Protein AF-A0A356BUT0-F1 (afdb_monomer_lite)

Radius of gyration: 12.36 Å; chains: 1; bounding box: 34×19×30 Å

Structure (mmCIF, N/CA/C/O backbone):
data_AF-A0A356BUT0-F1
#
_entry.id   AF-A0A356BUT0-F1
#
loop_
_atom_site.group_PDB
_atom_site.id
_atom_site.type_symbol
_atom_site.label_atom_id
_atom_site.label_alt_id
_atom_site.label_comp_id
_atom_site.label_asym_id
_atom_site.label_entity_id
_atom_site.label_seq_id
_atom_site.pdbx_PDB_ins_code
_atom_site.Cartn_x
_atom_site.Cartn_y
_atom_site.Cartn_z
_atom_site.occupancy
_atom_site.B_iso_or_equiv
_atom_site.auth_seq_id
_atom_site.auth_comp_id
_atom_site.auth_asym_id
_atom_site.auth_atom_id
_atom_site.pdbx_PDB_model_num
ATOM 1 N N . MET A 1 1 ? -16.127 -0.348 6.946 1.00 94.94 1 MET A N 1
ATOM 2 C CA . MET A 1 1 ? -16.033 -0.571 5.504 1.00 94.94 1 MET A CA 1
ATOM 3 C C . MET A 1 1 ? -14.712 0.021 5.080 1.00 94.94 1 MET A C 1
ATOM 5 O O . MET A 1 1 ? -14.570 1.243 5.120 1.00 94.94 1 MET A O 1
ATOM 9 N N . ASN A 1 2 ? -13.742 -0.822 4.752 1.00 98.19 2 ASN A N 1
ATOM 10 C CA . ASN A 1 2 ? -12.409 -0.384 4.383 1.00 98.19 2 ASN A CA 1
ATOM 11 C C . ASN A 1 2 ? -12.275 -0.325 2.862 1.00 98.19 2 ASN A C 1
ATOM 13 O O . ASN A 1 2 ? -12.412 -1.346 2.194 1.00 98.19 2 ASN A O 1
ATOM 17 N N . ILE A 1 3 ? -11.981 0.857 2.322 1.00 98.62 3 ILE A N 1
ATOM 18 C CA . ILE A 1 3 ? -11.838 1.076 0.877 1.00 98.62 3 ILE A CA 1
ATOM 19 C C . ILE A 1 3 ? -10.374 1.331 0.542 1.00 98.62 3 ILE A C 1
ATOM 21 O O . ILE A 1 3 ? -9.762 2.275 1.060 1.00 98.62 3 ILE A O 1
ATOM 25 N N . PHE A 1 4 ? -9.811 0.491 -0.321 1.00 98.69 4 PHE A N 1
ATOM 26 C CA . PHE A 1 4 ? -8.432 0.574 -0.774 1.00 98.69 4 PHE A CA 1
ATOM 27 C C . PHE A 1 4 ? -8.345 1.319 -2.105 1.00 98.69 4 PHE A C 1
ATOM 29 O O . PHE A 1 4 ? -8.598 0.794 -3.185 1.00 98.69 4 PHE A O 1
ATOM 36 N N . VAL A 1 5 ? -7.951 2.586 -2.033 1.00 98.56 5 VAL A N 1
ATOM 37 C CA . VAL A 1 5 ? -7.872 3.463 -3.200 1.00 98.56 5 VAL A CA 1
ATOM 38 C C . VAL A 1 5 ? -6.464 3.431 -3.775 1.00 98.56 5 VAL A C 1
ATOM 40 O O . VAL A 1 5 ? -5.498 3.747 -3.079 1.00 98.56 5 VAL A O 1
ATOM 43 N N . LEU A 1 6 ? -6.364 3.128 -5.068 1.00 98.38 6 LEU A N 1
ATOM 44 C CA . LEU A 1 6 ? -5.126 3.148 -5.842 1.00 98.38 6 LEU A CA 1
ATOM 45 C C . LEU A 1 6 ? -5.130 4.294 -6.860 1.00 98.38 6 LEU A C 1
ATOM 47 O O . LEU A 1 6 ? -6.098 4.511 -7.586 1.00 98.38 6 LEU A O 1
ATOM 51 N N . ASN A 1 7 ? -4.004 4.993 -6.966 1.00 98.44 7 ASN A N 1
ATOM 52 C CA . ASN A 1 7 ? -3.693 5.892 -8.071 1.00 98.44 7 ASN A CA 1
ATOM 53 C C . ASN A 1 7 ? -2.423 5.387 -8.763 1.00 98.44 7 ASN A C 1
ATOM 55 O O . ASN A 1 7 ? -1.316 5.542 -8.242 1.00 98.44 7 ASN A O 1
ATOM 59 N N . CYS A 1 8 ? -2.597 4.750 -9.920 1.00 97.69 8 CYS A N 1
ATOM 60 C CA . CYS A 1 8 ? -1.513 4.145 -10.687 1.00 97.69 8 CYS A CA 1
ATOM 61 C C . CYS A 1 8 ? -1.041 5.104 -11.787 1.00 97.69 8 CYS A C 1
ATOM 63 O O . CYS A 1 8 ? -1.780 5.399 -12.725 1.00 97.69 8 CYS A O 1
ATOM 65 N N . GLY A 1 9 ? 0.198 5.581 -11.673 1.00 97.62 9 GLY A N 1
ATOM 66 C CA . GLY A 1 9 ? 0.922 6.270 -12.741 1.00 97.62 9 GLY A CA 1
ATOM 67 C C . GLY A 1 9 ? 1.805 5.309 -13.543 1.00 97.62 9 GLY A C 1
ATOM 68 O O . GLY A 1 9 ? 1.888 4.120 -13.241 1.00 97.62 9 GLY A O 1
ATOM 69 N N . SER A 1 10 ? 2.527 5.825 -14.541 1.00 96.94 10 SER A N 1
ATOM 70 C CA . SER A 1 10 ? 3.395 5.004 -15.406 1.00 96.94 10 SER A CA 1
ATOM 71 C C . SER A 1 10 ? 4.547 4.320 -14.661 1.00 96.94 10 SER A C 1
ATOM 73 O O . SER A 1 10 ? 4.917 3.209 -15.012 1.00 96.94 10 SER A O 1
ATOM 75 N N . SER A 1 11 ? 5.096 4.957 -13.625 1.00 97.56 11 SER A N 1
ATOM 76 C CA . SER A 1 11 ? 6.226 4.442 -12.830 1.00 97.56 11 SER A CA 1
ATOM 77 C C . SER A 1 11 ? 6.009 4.572 -11.319 1.00 97.56 11 SER A C 1
ATOM 79 O O . SER A 1 11 ? 6.959 4.558 -10.529 1.00 97.56 11 SER A O 1
ATOM 81 N N . SER A 1 12 ? 4.755 4.746 -10.898 1.00 98.44 12 SER A N 1
ATOM 82 C CA . SER A 1 12 ? 4.405 4.861 -9.484 1.00 98.44 12 SER A CA 1
ATOM 83 C C . SER A 1 12 ? 3.001 4.357 -9.190 1.00 98.44 12 SER A C 1
ATOM 85 O O . SER A 1 12 ? 2.130 4.367 -10.056 1.00 98.44 12 SER A O 1
ATOM 87 N N . VAL A 1 13 ? 2.780 3.963 -7.942 1.00 98.69 13 VAL A N 1
ATOM 88 C CA . VAL A 1 13 ? 1.458 3.684 -7.378 1.00 98.69 13 VAL A CA 1
ATOM 89 C C . VAL A 1 13 ? 1.362 4.446 -6.070 1.00 98.69 13 VAL A C 1
ATOM 91 O O . VAL A 1 13 ? 2.214 4.281 -5.205 1.00 98.69 13 VAL A O 1
ATOM 94 N N . LYS A 1 14 ? 0.345 5.286 -5.902 1.00 98.75 14 LYS A N 1
ATOM 95 C CA . LYS A 1 14 ? -0.025 5.850 -4.597 1.00 98.75 14 LYS A CA 1
ATOM 96 C C . LYS A 1 14 ? -1.245 5.108 -4.091 1.00 98.75 14 LYS A C 1
ATOM 98 O O . LYS A 1 14 ? -2.118 4.772 -4.888 1.00 98.75 14 LYS A O 1
ATOM 103 N N . TYR A 1 15 ? -1.320 4.889 -2.788 1.00 98.75 15 TYR A N 1
ATOM 104 C CA . TYR A 1 15 ? -2.449 4.193 -2.199 1.00 98.75 15 TYR A CA 1
ATOM 105 C C . TYR A 1 15 ? -2.865 4.769 -0.857 1.00 98.75 15 TYR A C 1
ATOM 107 O O . TYR A 1 15 ? -2.052 5.354 -0.133 1.00 98.75 15 TYR A O 1
ATOM 115 N N . LYS A 1 16 ? -4.139 4.566 -0.530 1.00 98.81 16 LYS A N 1
ATOM 116 C CA . LYS A 1 16 ? -4.723 4.842 0.781 1.00 98.81 16 LYS A CA 1
ATOM 117 C C . LYS A 1 16 ? -5.721 3.757 1.146 1.00 98.81 16 LYS A C 1
ATOM 119 O O . LYS A 1 16 ? -6.443 3.283 0.276 1.00 98.81 16 LYS A O 1
ATOM 124 N N . LEU A 1 17 ? -5.777 3.407 2.425 1.00 98.81 17 LEU A N 1
ATOM 125 C CA . LEU A 1 17 ? -6.863 2.616 2.994 1.00 98.81 17 LEU A CA 1
ATOM 126 C C . LEU A 1 17 ? -7.728 3.538 3.853 1.00 98.81 17 LEU A C 1
ATOM 128 O O . LEU A 1 17 ? -7.222 4.146 4.799 1.00 98.81 17 LEU A O 1
ATOM 132 N N . TYR A 1 18 ? -9.007 3.650 3.513 1.00 98.69 18 TYR A N 1
ATOM 133 C CA . TYR A 1 18 ? -9.982 4.471 4.229 1.00 98.69 18 TYR A CA 1
ATOM 134 C C . TYR A 1 18 ? -10.913 3.608 5.069 1.00 98.69 18 TYR A C 1
ATOM 136 O O . TYR A 1 18 ? -11.435 2.635 4.542 1.00 98.69 18 TYR A O 1
ATOM 144 N N . ALA A 1 19 ? -11.191 4.007 6.310 1.00 98.31 19 ALA A N 1
ATOM 145 C CA . ALA A 1 19 ? -12.376 3.574 7.046 1.00 98.31 19 ALA A CA 1
ATOM 146 C C . ALA A 1 19 ? -13.534 4.515 6.694 1.00 98.31 19 ALA A C 1
ATOM 148 O O . ALA A 1 19 ? -13.525 5.694 7.050 1.00 98.31 19 ALA A O 1
ATOM 149 N N . MET A 1 20 ? -14.521 4.019 5.954 1.00 97.56 20 MET A N 1
ATOM 150 C CA . MET A 1 20 ? -15.597 4.858 5.416 1.00 97.56 20 MET A CA 1
ATOM 151 C C . MET A 1 20 ? -16.697 5.192 6.422 1.00 97.56 20 MET A C 1
ATOM 153 O O . MET A 1 20 ? -17.524 6.050 6.138 1.00 97.56 20 MET A O 1
ATOM 157 N N . GLU A 1 21 ? -16.701 4.581 7.607 1.00 95.69 21 GLU A N 1
ATOM 158 C CA . GLU A 1 21 ? -17.589 4.966 8.709 1.00 95.69 21 GLU A CA 1
ATOM 159 C C . GLU A 1 21 ? -17.438 6.445 9.091 1.00 95.69 21 GLU A C 1
ATOM 161 O O . GLU A 1 21 ? -18.404 7.079 9.512 1.00 95.69 21 GLU A O 1
ATOM 166 N N . ASN A 1 22 ? -16.223 6.983 8.967 1.00 96.25 22 ASN A N 1
ATOM 167 C CA . ASN A 1 22 ? -15.865 8.347 9.352 1.00 96.25 22 ASN A CA 1
ATOM 168 C C . ASN A 1 22 ? -14.877 9.016 8.376 1.00 96.25 22 ASN A C 1
ATOM 170 O O . ASN A 1 22 ? -14.267 10.025 8.723 1.00 96.25 22 ASN A O 1
ATOM 174 N N . GLU A 1 23 ? -14.697 8.439 7.185 1.00 96.56 23 GLU A N 1
ATOM 175 C CA . GLU A 1 23 ? -13.769 8.897 6.137 1.00 96.56 23 GLU A CA 1
ATOM 176 C C . GLU A 1 23 ? -12.300 9.019 6.597 1.00 96.56 23 GLU A C 1
ATOM 178 O O . GLU A 1 23 ? -11.497 9.763 6.023 1.00 96.56 23 GLU A O 1
ATOM 183 N N . GLN A 1 24 ? -11.909 8.269 7.631 1.00 97.94 24 GLN A N 1
ATOM 184 C CA . GLN A 1 24 ? -10.558 8.309 8.175 1.00 97.94 24 GLN A CA 1
ATOM 185 C C . GLN A 1 24 ? -9.572 7.548 7.285 1.00 97.94 24 GLN A C 1
ATOM 187 O O . GLN A 1 24 ? -9.802 6.403 6.904 1.00 97.94 24 GLN A O 1
ATOM 192 N N . VAL A 1 25 ? -8.406 8.144 7.027 1.00 98.38 25 VAL A N 1
ATOM 193 C CA . VAL A 1 25 ? -7.269 7.434 6.421 1.00 98.38 25 VAL A CA 1
ATOM 194 C C . VAL A 1 25 ? -6.605 6.568 7.489 1.00 98.38 25 VAL A C 1
ATOM 196 O O . VAL A 1 25 ? -6.016 7.110 8.424 1.00 98.38 25 VAL A O 1
ATOM 199 N N . LEU A 1 26 ? -6.682 5.244 7.336 1.00 98.50 26 LEU A N 1
ATOM 200 C CA . LEU A 1 26 ? -6.023 4.263 8.207 1.00 98.50 26 LEU A CA 1
ATOM 201 C C . LEU A 1 26 ? -4.542 4.104 7.858 1.00 98.50 26 LEU A C 1
ATOM 203 O O . LEU A 1 26 ? -3.690 3.989 8.735 1.00 98.50 26 LEU A O 1
ATOM 207 N N . ALA A 1 27 ? -4.231 4.106 6.566 1.00 98.69 27 ALA A N 1
ATOM 208 C CA . ALA A 1 27 ? -2.866 4.073 6.070 1.00 98.69 27 ALA A CA 1
ATOM 209 C C . ALA A 1 27 ? -2.764 4.757 4.712 1.00 98.69 27 ALA A C 1
ATOM 211 O O . ALA A 1 27 ? -3.708 4.754 3.920 1.00 98.69 27 ALA A O 1
ATOM 212 N N . GLU A 1 28 ? -1.586 5.291 4.420 1.00 98.75 28 GLU A N 1
ATOM 213 C CA . GLU A 1 28 ? -1.223 5.778 3.099 1.00 98.75 28 GLU A CA 1
ATOM 214 C C . GLU A 1 28 ? 0.192 5.354 2.726 1.00 98.75 28 GLU A C 1
ATOM 216 O O . GLU A 1 28 ? 1.072 5.171 3.571 1.00 98.75 28 GLU A O 1
ATOM 221 N N . GLY A 1 29 ? 0.430 5.214 1.432 1.00 98.69 29 GLY A N 1
ATOM 222 C CA . GLY A 1 29 ? 1.749 4.889 0.939 1.00 98.69 29 GLY A CA 1
ATOM 223 C C . GLY A 1 29 ? 1.915 5.177 -0.536 1.00 98.69 29 GLY A C 1
ATOM 224 O O . GLY A 1 29 ? 1.005 5.626 -1.238 1.00 98.69 29 GLY A O 1
ATOM 225 N N . ARG A 1 30 ? 3.141 4.964 -0.996 1.00 98.69 30 ARG A N 1
ATOM 226 C CA . ARG A 1 30 ? 3.500 5.082 -2.402 1.00 98.69 30 ARG A CA 1
ATOM 227 C C . ARG A 1 30 ? 4.631 4.130 -2.747 1.00 98.69 30 ARG A C 1
ATOM 229 O O . ARG A 1 30 ? 5.517 3.901 -1.927 1.00 98.69 30 ARG A O 1
ATOM 236 N N . VAL A 1 31 ? 4.613 3.656 -3.978 1.00 98.75 31 VAL A N 1
ATOM 237 C CA . VAL A 1 31 ? 5.719 2.983 -4.642 1.00 98.75 31 VAL A CA 1
ATOM 238 C C . VAL A 1 31 ? 6.178 3.887 -5.774 1.00 98.75 31 VAL A C 1
ATOM 240 O O . VAL A 1 31 ? 5.366 4.321 -6.590 1.00 98.75 31 VAL A O 1
ATOM 243 N N . GLU A 1 32 ? 7.463 4.208 -5.806 1.00 98.69 32 GLU A N 1
ATOM 244 C CA . GLU A 1 32 ? 8.088 5.089 -6.792 1.00 98.69 32 GLU A CA 1
ATOM 245 C C . GLU A 1 32 ? 9.188 4.330 -7.539 1.00 98.69 32 GLU A C 1
ATOM 247 O O . GLU A 1 32 ? 9.834 3.452 -6.968 1.00 98.69 32 GLU A O 1
ATOM 252 N N . ARG A 1 33 ? 9.431 4.708 -8.802 1.00 98.31 33 ARG A N 1
ATOM 253 C CA . ARG A 1 33 ? 10.431 4.083 -9.690 1.00 98.31 33 ARG A CA 1
ATOM 254 C C . ARG A 1 33 ? 10.140 2.605 -9.991 1.00 98.31 33 ARG A C 1
ATOM 256 O O . ARG A 1 33 ? 11.058 1.798 -10.079 1.00 98.31 33 ARG A O 1
ATOM 263 N N . ILE A 1 34 ? 8.865 2.265 -10.182 1.00 98.56 34 ILE A N 1
ATOM 264 C CA . ILE A 1 34 ? 8.467 0.948 -10.706 1.00 98.56 34 ILE A CA 1
ATOM 265 C C . ILE A 1 34 ? 9.122 0.747 -12.083 1.00 98.56 34 ILE A C 1
ATOM 267 O O . ILE A 1 34 ? 9.184 1.688 -12.879 1.00 98.56 34 ILE A O 1
ATOM 271 N N . GLY A 1 35 ? 9.631 -0.457 -12.335 1.00 98.19 35 GLY A N 1
ATOM 272 C CA . GLY A 1 35 ? 10.459 -0.796 -13.495 1.00 98.19 35 GLY A CA 1
ATOM 273 C C . GLY A 1 35 ? 11.966 -0.669 -13.243 1.00 98.19 35 GLY A C 1
ATOM 274 O O . GLY A 1 35 ? 12.742 -0.742 -14.192 1.00 98.19 35 GLY A O 1
ATOM 275 N N . GLN A 1 36 ? 12.397 -0.436 -11.995 1.00 98.19 36 GLN A N 1
ATOM 276 C CA . GLN A 1 36 ? 13.807 -0.242 -11.632 1.00 98.19 36 GLN A CA 1
ATOM 277 C C . GLN A 1 36 ? 14.229 -1.140 -10.458 1.00 98.19 36 GLN A C 1
ATOM 279 O O . GLN A 1 36 ? 13.422 -1.524 -9.611 1.00 98.19 36 GLN A O 1
ATOM 284 N N . GLU A 1 37 ? 15.533 -1.416 -10.377 1.00 97.88 37 GLU A N 1
ATOM 285 C CA . GLU A 1 37 ? 16.173 -2.189 -9.295 1.00 97.88 37 GLU A CA 1
ATOM 286 C C . GLU A 1 37 ? 16.157 -1.467 -7.935 1.00 97.88 37 GLU A C 1
ATOM 288 O O . GLU A 1 37 ? 16.361 -2.066 -6.883 1.00 97.88 37 GLU A O 1
ATOM 293 N N . ASN A 1 38 ? 15.933 -0.153 -7.945 1.00 98.06 38 ASN A N 1
ATOM 294 C CA . ASN A 1 38 ? 15.963 0.709 -6.768 1.00 98.06 38 ASN A CA 1
ATOM 295 C C . ASN A 1 38 ? 14.626 1.430 -6.548 1.00 98.06 38 ASN A C 1
ATOM 297 O O . ASN A 1 38 ? 14.607 2.612 -6.179 1.00 98.06 38 ASN A O 1
ATOM 301 N N . ALA A 1 39 ? 13.519 0.727 -6.789 1.00 98.56 39 ALA A N 1
ATOM 302 C CA . ALA A 1 39 ? 12.198 1.223 -6.452 1.00 98.56 39 ALA A CA 1
ATOM 303 C C . ALA A 1 39 ? 12.091 1.505 -4.951 1.00 98.56 39 ALA A C 1
ATOM 305 O O . ALA A 1 39 ? 12.704 0.828 -4.122 1.00 98.56 39 ALA A O 1
ATOM 306 N N . ILE A 1 40 ? 11.329 2.538 -4.604 1.00 98.69 40 ILE A N 1
ATOM 307 C CA . ILE A 1 40 ? 11.182 3.004 -3.226 1.00 98.69 40 ILE A CA 1
ATOM 308 C C . ILE A 1 40 ? 9.732 2.813 -2.824 1.00 98.69 40 ILE A C 1
ATOM 310 O O . ILE A 1 40 ? 8.837 3.387 -3.444 1.00 98.69 40 ILE A O 1
ATOM 314 N N . ILE A 1 41 ? 9.501 2.041 -1.768 1.00 98.56 41 ILE A N 1
ATOM 315 C CA . ILE A 1 41 ? 8.195 1.932 -1.128 1.00 98.56 41 ILE A CA 1
ATOM 316 C C . ILE A 1 41 ? 8.206 2.705 0.182 1.00 98.56 41 ILE A C 1
ATOM 318 O O . ILE A 1 41 ? 9.066 2.513 1.038 1.00 98.56 41 ILE A O 1
ATOM 322 N N . THR A 1 42 ? 7.237 3.598 0.329 1.00 98.75 42 THR A N 1
ATOM 323 C CA . THR A 1 42 ? 7.002 4.388 1.534 1.00 98.75 42 THR A CA 1
ATOM 324 C C . THR A 1 42 ? 5.614 4.073 2.068 1.00 98.75 42 THR A C 1
ATOM 326 O O . THR A 1 42 ? 4.656 4.054 1.294 1.00 98.75 42 THR A O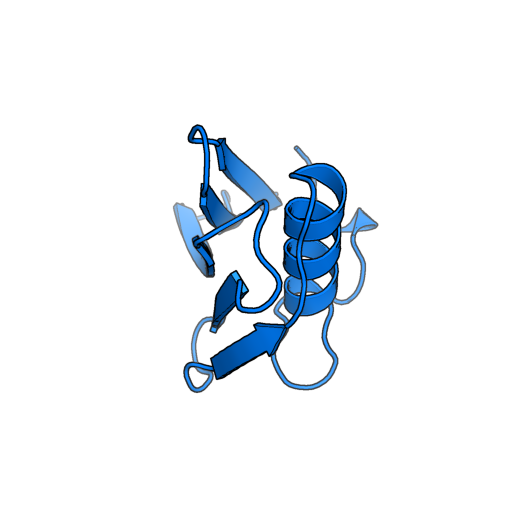 1
ATOM 329 N N . HIS A 1 43 ? 5.490 3.876 3.377 1.00 98.69 43 HIS A N 1
ATOM 330 C CA . HIS A 1 43 ? 4.224 3.539 4.026 1.00 98.69 43 HIS A CA 1
ATOM 331 C C . HIS A 1 43 ? 4.095 4.219 5.386 1.00 98.69 43 HIS A C 1
ATOM 333 O O . HIS A 1 43 ? 5.074 4.356 6.122 1.00 98.69 43 HIS A O 1
ATOM 339 N N . GLN A 1 44 ? 2.876 4.644 5.698 1.00 98.62 44 GLN A N 1
ATOM 340 C CA . GLN A 1 44 ? 2.516 5.325 6.927 1.00 98.62 44 GLN A CA 1
ATOM 341 C C . GLN A 1 44 ? 1.129 4.863 7.375 1.00 98.62 44 GLN A C 1
ATOM 343 O O . GLN A 1 44 ? 0.131 5.163 6.724 1.00 98.62 44 GLN A O 1
ATOM 348 N N . SER A 1 45 ? 1.073 4.198 8.522 1.00 98.44 45 SER A N 1
ATOM 349 C CA . SER A 1 45 ? -0.174 3.851 9.210 1.00 98.44 45 SER A CA 1
ATOM 350 C C . SER A 1 45 ? -0.519 4.894 10.269 1.00 98.44 45 SER A C 1
ATOM 352 O O . SER A 1 45 ? 0.385 5.498 10.854 1.00 98.44 45 SER A O 1
ATOM 354 N N . THR A 1 46 ? -1.803 5.120 10.553 1.00 96.19 46 THR A N 1
ATOM 355 C CA . THR A 1 46 ? -2.228 6.060 11.601 1.00 96.19 46 THR A CA 1
ATOM 356 C C . THR A 1 46 ? -1.603 5.686 12.945 1.00 96.19 46 THR A C 1
ATOM 358 O O . THR A 1 46 ? -1.703 4.547 13.393 1.00 96.19 46 THR A O 1
ATOM 361 N N . GLY A 1 47 ? -0.958 6.654 13.601 1.00 95.62 47 GLY A N 1
ATOM 362 C CA . GLY A 1 47 ? -0.359 6.464 14.926 1.00 95.62 47 GLY A CA 1
ATOM 363 C C . GLY A 1 47 ? 0.932 5.636 14.953 1.00 95.62 47 GLY A C 1
ATOM 364 O O . GLY A 1 47 ? 1.397 5.297 16.037 1.00 95.62 47 GLY A O 1
ATOM 365 N N . LYS A 1 48 ? 1.514 5.307 13.793 1.00 96.56 48 LYS A N 1
ATOM 366 C CA . LYS A 1 48 ? 2.811 4.618 13.683 1.00 96.56 48 LYS A CA 1
ATOM 367 C C . LYS A 1 48 ? 3.863 5.535 13.065 1.00 96.56 48 LYS A C 1
ATOM 369 O O . LYS A 1 48 ? 3.535 6.600 12.560 1.00 96.56 48 LYS A O 1
ATOM 374 N N . GLU A 1 49 ? 5.124 5.127 13.090 1.00 96.44 49 GLU A N 1
ATOM 375 C CA . GLU A 1 49 ? 6.188 5.843 12.382 1.00 96.44 49 GLU A CA 1
ATOM 376 C C . GLU A 1 49 ? 6.181 5.540 10.882 1.00 96.44 49 GLU A C 1
ATOM 378 O O . GLU A 1 49 ? 5.768 4.461 10.441 1.00 96.44 49 GLU A O 1
ATOM 383 N N . LYS A 1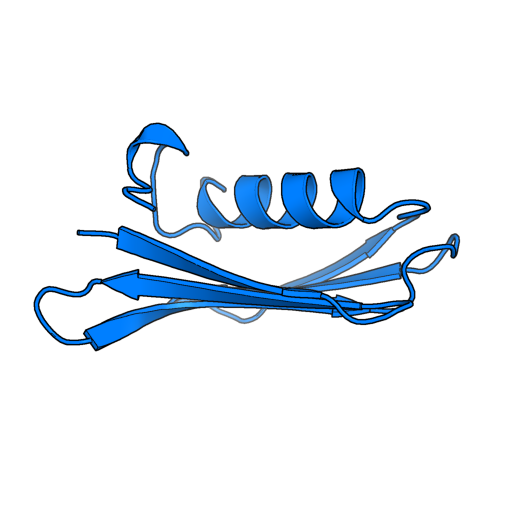 50 ? 6.682 6.498 10.101 1.00 98.12 50 LYS A N 1
ATOM 384 C CA . LYS A 1 50 ? 6.841 6.346 8.656 1.00 98.12 50 LYS A CA 1
ATOM 385 C C . LYS A 1 50 ? 7.958 5.363 8.356 1.00 98.12 50 LYS A C 1
ATOM 387 O O . LYS A 1 50 ? 9.062 5.502 8.877 1.00 98.12 50 LYS A O 1
ATOM 392 N N . ILE A 1 51 ? 7.720 4.449 7.423 1.00 98.12 51 ILE A N 1
ATOM 393 C CA . ILE A 1 51 ? 8.759 3.543 6.929 1.00 98.12 51 ILE A CA 1
ATOM 394 C C . ILE A 1 51 ? 9.051 3.775 5.450 1.00 98.12 51 ILE A C 1
ATOM 396 O O . ILE A 1 51 ? 8.178 4.173 4.675 1.00 98.12 51 ILE A O 1
ATOM 400 N N . SER A 1 52 ? 10.295 3.497 5.065 1.00 98.06 52 SER A N 1
ATOM 401 C CA . SER A 1 52 ? 10.758 3.517 3.681 1.00 98.06 52 SER A CA 1
ATOM 402 C C . SER A 1 52 ? 11.685 2.333 3.438 1.00 98.06 52 SER A C 1
ATOM 404 O O . SER A 1 52 ? 12.577 2.072 4.245 1.00 98.06 52 SER A O 1
ATOM 406 N N . LYS A 1 53 ? 11.494 1.629 2.323 1.00 97.12 53 LYS A N 1
ATOM 407 C CA . LYS A 1 53 ? 12.355 0.525 1.880 1.00 97.12 53 LYS A CA 1
ATOM 408 C C . LYS A 1 53 ? 12.716 0.723 0.411 1.00 97.12 53 LYS A C 1
ATOM 410 O O . LYS A 1 53 ? 11.899 1.224 -0.360 1.00 97.12 53 LYS A O 1
ATOM 415 N N . THR A 1 54 ? 13.922 0.312 0.040 1.00 98.44 54 THR A N 1
ATOM 416 C CA . THR A 1 54 ? 14.386 0.298 -1.352 1.00 98.44 54 THR A CA 1
ATOM 417 C C . THR A 1 54 ? 14.572 -1.146 -1.785 1.00 98.44 54 THR A C 1
ATOM 419 O O . THR A 1 54 ? 15.257 -1.898 -1.092 1.00 98.44 54 THR A O 1
ATOM 422 N N . MET A 1 55 ? 13.965 -1.535 -2.903 1.00 97.94 55 MET A N 1
ATOM 423 C CA . MET A 1 55 ? 14.057 -2.890 -3.450 1.00 97.94 55 MET A CA 1
ATOM 424 C C . MET A 1 55 ? 13.734 -2.908 -4.952 1.00 97.94 55 MET A C 1
ATOM 426 O O . MET A 1 55 ? 13.115 -1.963 -5.446 1.00 97.94 55 MET A O 1
ATOM 430 N N . PRO A 1 56 ? 14.085 -3.981 -5.679 1.00 98.25 56 PRO A N 1
ATOM 431 C CA . PRO A 1 56 ? 13.640 -4.159 -7.054 1.00 98.25 56 PRO A CA 1
ATOM 432 C C . PRO A 1 56 ? 12.119 -4.319 -7.124 1.00 98.25 56 PRO A C 1
ATOM 434 O O . PRO A 1 56 ? 11.552 -5.215 -6.497 1.00 98.25 56 PRO A O 1
ATOM 437 N N . ILE A 1 57 ? 11.454 -3.463 -7.901 1.00 98.31 57 ILE A N 1
ATOM 438 C CA . ILE A 1 57 ? 10.030 -3.596 -8.236 1.00 98.31 57 ILE A CA 1
ATOM 439 C C . ILE A 1 57 ? 9.903 -3.310 -9.724 1.00 98.31 57 ILE A C 1
ATOM 441 O O . ILE A 1 57 ? 9.896 -2.155 -10.145 1.00 98.31 57 ILE A O 1
ATOM 445 N N . LEU A 1 58 ? 9.833 -4.372 -10.522 1.00 97.81 58 LEU A N 1
ATOM 446 C CA . LEU A 1 58 ? 9.871 -4.271 -11.981 1.00 97.81 58 LEU A CA 1
ATOM 447 C C . LEU A 1 58 ? 8.484 -4.067 -12.608 1.00 97.81 58 LEU A C 1
ATOM 449 O O . LEU A 1 58 ? 8.397 -3.568 -13.719 1.00 97.81 58 LEU A O 1
ATOM 453 N N . GLU A 1 59 ? 7.408 -4.380 -11.880 1.00 98.31 59 GLU A N 1
ATOM 454 C CA . GLU A 1 59 ? 6.035 -4.380 -12.399 1.00 98.31 59 GLU A CA 1
ATOM 455 C C . GLU A 1 59 ? 5.033 -3.863 -11.349 1.00 98.31 59 GLU A C 1
ATOM 457 O O . GLU A 1 59 ? 5.234 -4.017 -10.138 1.00 98.31 59 GLU A O 1
ATOM 462 N N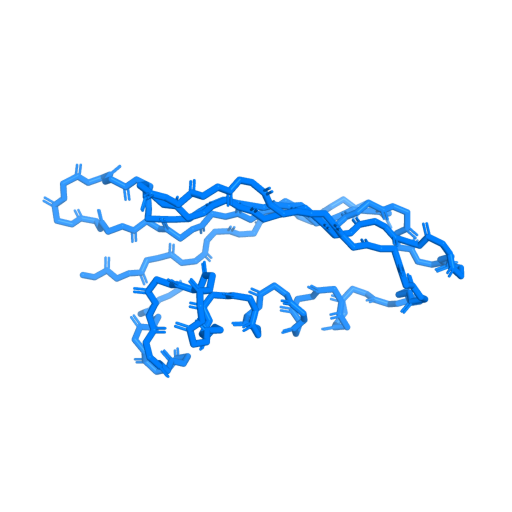 . HIS A 1 60 ? 3.909 -3.286 -11.794 1.00 98.50 60 HIS A N 1
ATOM 463 C CA . HIS A 1 60 ? 2.873 -2.739 -10.899 1.00 98.50 60 HIS A CA 1
ATOM 464 C C . HIS A 1 60 ? 2.193 -3.792 -10.028 1.00 98.50 60 HIS A C 1
ATOM 466 O O . HIS A 1 60 ? 1.772 -3.480 -8.918 1.00 98.50 60 HIS A O 1
ATOM 472 N N . THR A 1 61 ? 2.092 -5.035 -10.494 1.00 98.25 61 THR A N 1
ATOM 473 C CA . THR A 1 61 ? 1.524 -6.139 -9.704 1.00 98.25 61 THR A CA 1
ATOM 474 C C . THR A 1 61 ? 2.335 -6.386 -8.435 1.00 98.25 61 THR A C 1
ATOM 476 O O . THR A 1 61 ? 1.759 -6.528 -7.359 1.00 98.25 61 THR A O 1
ATOM 479 N N . VAL A 1 62 ? 3.668 -6.332 -8.533 1.00 98.25 62 VAL A N 1
ATOM 480 C CA . VAL A 1 62 ? 4.575 -6.423 -7.381 1.00 98.25 62 VAL A CA 1
ATOM 481 C C . VAL A 1 62 ? 4.412 -5.201 -6.476 1.00 98.25 62 VAL A C 1
ATOM 483 O O . VAL A 1 62 ? 4.308 -5.349 -5.263 1.00 98.25 62 VAL A O 1
ATOM 486 N N . ALA A 1 63 ? 4.297 -3.996 -7.046 1.00 98.44 63 ALA A N 1
ATOM 487 C CA . ALA A 1 63 ? 4.055 -2.776 -6.269 1.00 98.44 63 ALA A CA 1
ATOM 488 C C . ALA A 1 63 ? 2.757 -2.847 -5.438 1.00 98.44 63 ALA A C 1
ATOM 490 O O . ALA A 1 63 ? 2.734 -2.444 -4.271 1.00 98.44 63 ALA A O 1
ATOM 491 N N . ILE A 1 64 ? 1.676 -3.369 -6.025 1.00 98.38 64 ILE A N 1
ATOM 492 C CA . ILE A 1 64 ? 0.382 -3.542 -5.351 1.00 98.38 64 ILE A CA 1
ATOM 493 C C . ILE A 1 64 ? 0.482 -4.633 -4.281 1.00 98.38 64 ILE A C 1
ATOM 495 O O . ILE A 1 64 ? 0.021 -4.416 -3.161 1.00 98.38 64 ILE A O 1
ATOM 499 N N . GLN A 1 65 ? 1.136 -5.760 -4.577 1.00 98.38 65 GLN A N 1
ATOM 500 C CA . GLN A 1 65 ? 1.350 -6.827 -3.598 1.00 98.38 65 GLN A CA 1
ATOM 501 C C . GLN A 1 65 ? 2.126 -6.328 -2.373 1.00 98.38 65 GLN A C 1
ATOM 503 O O . GLN A 1 65 ? 1.707 -6.574 -1.245 1.00 98.38 65 GLN A O 1
ATOM 508 N N . GLU A 1 66 ? 3.205 -5.568 -2.572 1.00 98.19 66 GLU A N 1
ATOM 509 C CA . GLU A 1 66 ? 3.967 -4.975 -1.466 1.00 98.19 66 GLU A CA 1
ATOM 510 C C . GLU A 1 66 ? 3.146 -3.952 -0.672 1.00 98.19 66 GLU A C 1
ATOM 512 O O . GLU A 1 66 ? 3.253 -3.874 0.552 1.00 98.19 66 GLU A O 1
ATOM 517 N N . SER A 1 67 ? 2.265 -3.205 -1.341 1.00 98.31 67 SER A N 1
ATOM 518 C CA . SER A 1 67 ? 1.341 -2.287 -0.667 1.00 98.31 67 SER A CA 1
ATOM 519 C C . SER A 1 67 ? 0.369 -3.040 0.252 1.00 98.31 67 SER A C 1
ATOM 521 O O . SER A 1 67 ? 0.194 -2.647 1.405 1.00 98.31 67 SER A O 1
ATOM 523 N N . LEU A 1 68 ? -0.206 -4.155 -0.215 1.00 98.50 68 LEU A N 1
ATOM 524 C CA . LEU A 1 68 ? -1.076 -5.026 0.587 1.00 98.50 68 LEU A CA 1
ATOM 525 C C . LEU A 1 68 ? -0.314 -5.685 1.745 1.00 98.50 68 LEU A C 1
ATOM 527 O O . LEU A 1 68 ? -0.800 -5.682 2.875 1.00 98.50 68 LEU A O 1
ATOM 531 N N . ASN A 1 69 ? 0.906 -6.171 1.495 1.00 98.25 69 ASN A N 1
ATOM 532 C CA . ASN A 1 69 ? 1.765 -6.760 2.525 1.00 98.25 69 ASN A CA 1
ATOM 533 C C . ASN A 1 69 ? 2.040 -5.767 3.662 1.00 98.25 69 ASN A C 1
ATOM 535 O O . ASN A 1 69 ? 2.029 -6.146 4.834 1.00 98.25 69 ASN A O 1
ATOM 539 N N . LEU A 1 70 ? 2.272 -4.491 3.329 1.00 98.31 70 LEU A N 1
ATOM 540 C CA . LEU A 1 70 ? 2.475 -3.438 4.322 1.00 98.31 70 LEU A CA 1
ATOM 541 C C . LEU A 1 70 ? 1.204 -3.128 5.109 1.00 98.31 70 LEU A C 1
ATOM 543 O O . LEU A 1 70 ? 1.291 -2.977 6.325 1.00 98.31 70 LEU A O 1
ATOM 547 N N . LEU A 1 71 ? 0.033 -3.119 4.463 1.00 98.50 71 LEU A N 1
ATOM 548 C CA . LEU A 1 71 ? -1.252 -2.960 5.153 1.00 98.50 71 LEU A CA 1
ATOM 549 C C . LEU A 1 71 ? -1.517 -4.071 6.177 1.00 98.50 71 LEU A C 1
ATOM 551 O O . LEU A 1 71 ? -2.119 -3.786 7.213 1.00 98.50 71 LEU A O 1
ATOM 555 N N . THR A 1 72 ? -1.034 -5.294 5.928 1.00 98.38 72 THR A N 1
ATOM 556 C CA . THR A 1 72 ? -1.177 -6.452 6.830 1.00 98.38 72 THR A CA 1
ATOM 557 C C . THR A 1 72 ? 0.046 -6.732 7.709 1.00 98.38 72 THR A C 1
ATOM 559 O O . THR A 1 72 ? 0.089 -7.739 8.415 1.00 98.38 72 THR A O 1
ATOM 562 N N . HIS A 1 73 ? 1.085 -5.893 7.659 1.00 98.06 73 HIS A N 1
ATOM 563 C CA . HIS A 1 73 ? 2.334 -6.156 8.374 1.00 98.06 73 HIS A CA 1
ATOM 564 C C . HIS A 1 73 ? 2.113 -6.143 9.891 1.00 98.06 73 HIS A C 1
ATOM 566 O O . HIS A 1 73 ? 1.528 -5.199 10.417 1.00 98.06 73 HIS A O 1
ATOM 572 N N . ALA A 1 74 ? 2.665 -7.122 10.615 1.00 96.88 74 ALA A N 1
ATOM 573 C CA . ALA A 1 74 ? 2.465 -7.253 12.063 1.00 96.88 74 ALA A CA 1
ATOM 574 C C . ALA A 1 74 ? 2.801 -5.963 12.840 1.00 96.88 74 ALA A C 1
ATOM 576 O O . ALA A 1 74 ? 2.051 -5.536 13.713 1.00 96.88 74 ALA A O 1
ATOM 577 N N . GLU A 1 75 ? 3.910 -5.310 12.481 1.00 96.31 75 GLU A N 1
ATOM 578 C CA . GLU A 1 75 ? 4.354 -4.080 13.150 1.00 96.31 75 GLU A CA 1
ATOM 579 C C . GLU A 1 75 ? 3.820 -2.793 12.509 1.00 96.31 75 GLU A C 1
ATOM 581 O O . GLU A 1 75 ? 3.449 -1.863 13.220 1.00 96.31 75 GLU A O 1
ATOM 586 N N . HIS A 1 76 ? 3.728 -2.722 11.179 1.00 96.88 76 HIS A N 1
ATOM 587 C CA . HIS A 1 76 ? 3.492 -1.468 10.455 1.00 96.88 76 HIS A CA 1
ATOM 588 C C . HIS A 1 76 ? 2.103 -1.371 9.829 1.00 96.88 76 HIS A C 1
ATOM 590 O O . HIS A 1 76 ? 1.692 -0.268 9.492 1.00 96.88 76 HIS A O 1
ATOM 596 N N . GLY A 1 77 ? 1.374 -2.481 9.729 1.00 97.12 77 GLY A N 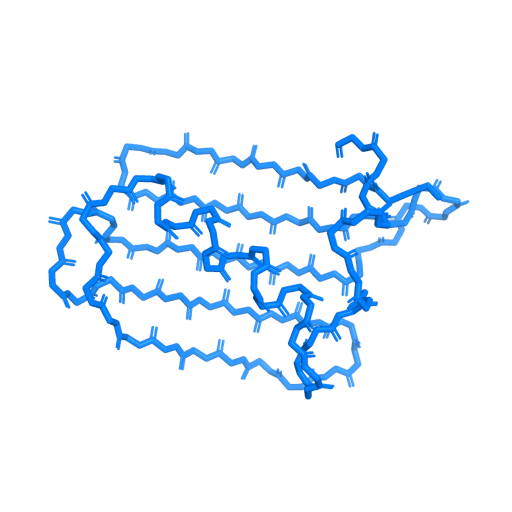1
ATOM 597 C CA . GLY A 1 77 ? 0.056 -2.544 9.113 1.00 97.12 77 GLY A CA 1
ATOM 598 C C . GLY A 1 77 ? -1.062 -1.999 9.990 1.00 97.12 77 GLY A C 1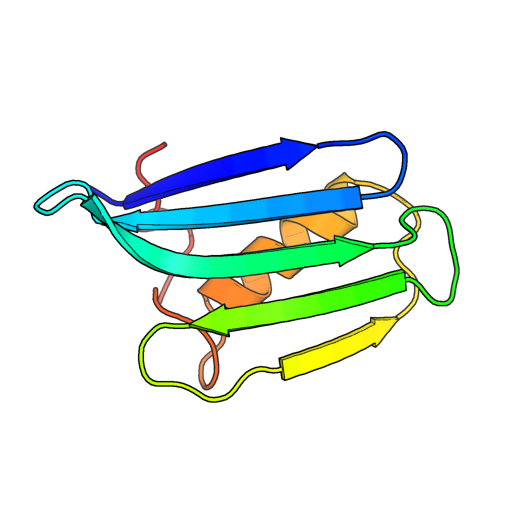
ATOM 599 O O . GLY A 1 77 ? -0.852 -1.617 11.146 1.00 97.12 77 GLY A O 1
ATOM 600 N N . VAL A 1 78 ? -2.259 -1.975 9.417 1.00 97.94 78 VAL A N 1
ATOM 601 C CA . VAL A 1 78 ? -3.500 -1.445 10.012 1.00 97.94 78 VAL A CA 1
ATOM 602 C C . VAL A 1 78 ? -4.650 -2.445 9.995 1.00 97.94 78 VAL A C 1
ATOM 604 O O . VAL A 1 78 ? -5.604 -2.270 10.743 1.00 97.94 78 VAL A O 1
ATOM 607 N N . ILE A 1 79 ? -4.533 -3.504 9.195 1.00 97.94 79 ILE A N 1
ATOM 608 C CA . ILE A 1 79 ? -5.478 -4.621 9.105 1.00 97.94 79 ILE A CA 1
ATOM 609 C C . ILE A 1 79 ? -4.720 -5.932 9.333 1.00 97.94 79 ILE A C 1
ATOM 611 O O . ILE A 1 79 ? -3.497 -5.977 9.206 1.00 97.94 79 ILE A O 1
ATOM 615 N N . LYS A 1 80 ? -5.409 -7.009 9.708 1.00 97.56 80 LYS A N 1
ATOM 616 C CA . LYS A 1 80 ? -4.789 -8.328 9.946 1.00 97.56 80 LYS A CA 1
ATOM 617 C C . LYS A 1 80 ? -4.793 -9.203 8.698 1.00 97.56 80 LYS A C 1
ATOM 619 O O . LYS A 1 80 ? -3.974 -10.110 8.588 1.00 97.56 80 LYS A O 1
ATOM 624 N N . SER A 1 81 ? -5.723 -8.960 7.781 1.00 98.12 81 SER A N 1
ATOM 625 C CA . SER A 1 81 ? -5.865 -9.713 6.538 1.00 98.12 81 SER A CA 1
ATOM 626 C C . SER A 1 81 ? -6.382 -8.829 5.411 1.00 98.12 81 SER A C 1
ATOM 628 O O . SER A 1 81 ? -7.175 -7.922 5.641 1.00 98.12 81 SER A O 1
ATOM 630 N N . VAL A 1 82 ? -6.002 -9.156 4.175 1.00 97.88 82 VAL A N 1
ATOM 631 C CA . VAL A 1 82 ? -6.542 -8.528 2.958 1.00 97.88 82 VAL A CA 1
ATOM 632 C C . VAL A 1 82 ? -8.060 -8.690 2.826 1.00 97.88 82 VAL A C 1
ATOM 634 O O . VAL A 1 82 ? -8.696 -7.872 2.177 1.00 97.88 82 VAL A O 1
ATOM 637 N N . ASN A 1 83 ? -8.652 -9.690 3.490 1.00 98.06 83 ASN A N 1
ATOM 638 C CA . ASN A 1 83 ? -10.105 -9.899 3.514 1.00 98.06 83 ASN A CA 1
ATOM 639 C C . ASN A 1 83 ? -10.868 -8.801 4.275 1.00 98.06 83 ASN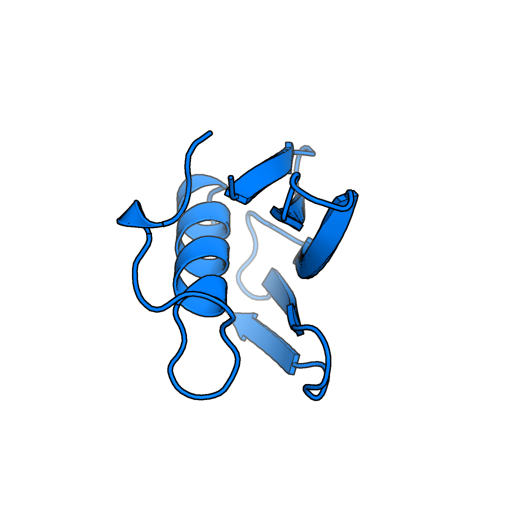 A C 1
ATOM 641 O O . ASN A 1 83 ? -12.092 -8.791 4.245 1.00 98.06 83 ASN A O 1
ATOM 645 N N . GLU A 1 84 ? -10.170 -7.920 4.995 1.00 98.31 84 GLU A N 1
ATOM 646 C CA . GLU A 1 84 ? -10.774 -6.752 5.643 1.00 98.31 84 GLU A CA 1
ATOM 647 C C . GLU A 1 84 ? -10.952 -5.571 4.680 1.00 98.31 84 GLU A C 1
ATOM 649 O O . GLU A 1 84 ? -11.479 -4.548 5.103 1.00 98.31 84 GLU A O 1
ATOM 654 N N . ILE A 1 85 ? -10.490 -5.677 3.427 1.00 98.50 85 ILE A N 1
ATOM 655 C CA . ILE A 1 85 ? -10.707 -4.682 2.371 1.00 98.50 85 ILE A CA 1
ATOM 656 C C . ILE A 1 85 ? -12.013 -5.025 1.650 1.00 98.50 85 ILE A C 1
ATOM 658 O O . ILE A 1 85 ? -12.142 -6.108 1.084 1.00 98.50 85 ILE A O 1
ATOM 662 N N . ASP A 1 86 ? -12.963 -4.094 1.659 1.00 98.44 86 ASP A N 1
ATOM 663 C CA . ASP A 1 86 ? -14.295 -4.297 1.085 1.00 98.44 86 ASP A CA 1
ATOM 664 C C . ASP A 1 86 ? -14.363 -3.930 -0.406 1.00 98.44 86 ASP A C 1
ATOM 666 O O . ASP A 1 86 ? -15.148 -4.527 -1.146 1.00 98.44 86 ASP A O 1
ATOM 670 N N . ALA A 1 87 ? -13.561 -2.952 -0.850 1.00 96.06 87 ALA A N 1
ATOM 671 C CA . ALA A 1 87 ? -13.433 -2.557 -2.256 1.00 96.06 87 ALA A CA 1
ATOM 672 C C . ALA A 1 87 ? -12.092 -1.879 -2.556 1.00 96.06 87 ALA A C 1
ATOM 674 O O . ALA A 1 87 ? -11.531 -1.239 -1.633 1.00 96.06 87 ALA A O 1
#

Sequence (87 aa):
MNIFVLNCGSSSVKYKLYAMENEQVLAEGRVERIGQENAIITHQSTGKEKISKTMPILEHTVAIQESLNLLTHAEHGVIKSVNEIDA

Secondary structure (DSSP, 8-state):
-EEEEEEE-SSEEEEEEEETTTTEEEEEEEEESTTEEEEEEEEEETTS--EEEEEEE-SHHHHHHHHHHHHT-TTT-S-S-GGG---

pLDDT: mean 97.99, std 0.84, range [94.94, 98.81]

Foldseek 3Di:
DWAWDWDDDPFKIKIFIADPVPRDTQKIWMWGRAQDQFIKIWIAGPPDDIDIDTGHHRDVVSVVVVVQCQCCPPRRHRDVHPVVHPD